Protein AF-A0A2V6LVY5-F1 (afdb_monomer_lite)

pLDDT: mean 89.91, std 8.38, range [52.62, 98.56]

Foldseek 3Di:
DADPLPDDPDDPPDDPDDDPVCCCPVVVDDDPDDPVVV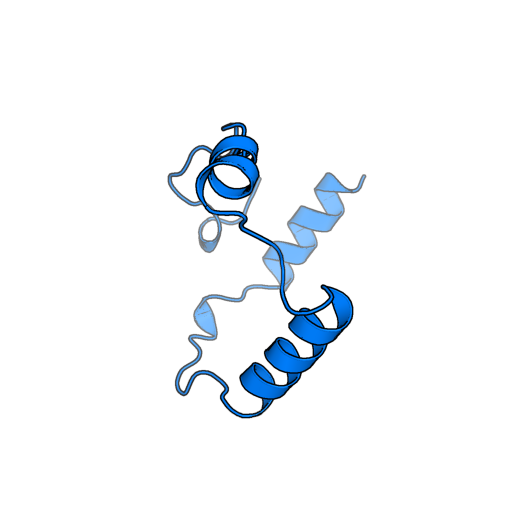VVVVVVVCVVPPDPDDDPVSDDPVRVVVVVVVVVD

Secondary structure (DSSP, 8-state):
---GGG--SS---S------HHHHHHS----SS-HHHHHHHHHHHHHHS--S---GGG--HHHHHHHHHHH--

Radius of gyration: 18.85 Å; chains: 1; bounding box: 44×32×39 Å

Structure (mmCIF, N/CA/C/O backbone):
data_AF-A0A2V6LVY5-F1
#
_entry.id   AF-A0A2V6LVY5-F1
#
loop_
_atom_site.group_PDB
_atom_site.id
_atom_site.type_symbol
_atom_site.label_atom_id
_atom_site.label_alt_id
_atom_site.label_comp_id
_atom_site.label_asym_id
_atom_site.label_entity_id
_atom_site.label_seq_id
_atom_site.pdbx_PDB_ins_code
_atom_site.Cartn_x
_atom_site.Cartn_y
_atom_site.Cartn_z
_atom_site.occupancy
_atom_site.B_iso_or_equiv
_atom_site.auth_seq_id
_atom_site.auth_comp_id
_atom_site.auth_asym_id
_atom_site.auth_atom_id
_atom_site.pdbx_PDB_model_num
ATOM 1 N N . MET A 1 1 ? 21.964 8.157 -11.537 1.00 72.25 1 MET A N 1
ATOM 2 C CA . MET A 1 1 ? 20.776 8.702 -12.234 1.00 72.25 1 MET A CA 1
ATOM 3 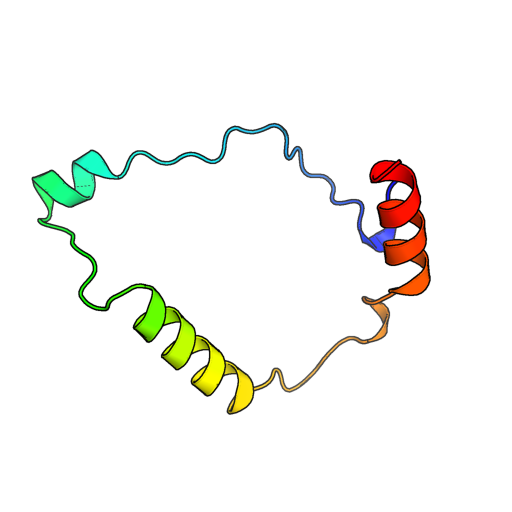C C . MET A 1 1 ? 19.813 7.550 -12.470 1.00 72.25 1 MET A C 1
ATOM 5 O O . MET A 1 1 ? 20.306 6.469 -12.770 1.00 72.25 1 MET A O 1
ATOM 9 N N . LEU A 1 2 ? 18.505 7.745 -12.261 1.00 80.19 2 LEU A N 1
ATOM 10 C CA . LEU A 1 2 ? 17.490 6.711 -12.521 1.00 80.19 2 LEU A CA 1
ATOM 11 C C . LEU A 1 2 ? 17.336 6.447 -14.036 1.00 80.19 2 LEU A C 1
ATOM 13 O O . LEU A 1 2 ? 17.557 7.378 -14.814 1.00 80.19 2 LEU A O 1
ATOM 17 N N . PRO A 1 3 ? 16.958 5.224 -14.465 1.00 84.38 3 PRO A N 1
ATOM 18 C CA . PRO A 1 3 ? 16.621 4.934 -15.860 1.00 84.38 3 PRO A CA 1
ATOM 19 C C . PRO A 1 3 ? 15.412 5.753 -16.346 1.00 84.38 3 PRO A C 1
ATOM 21 O O . PRO A 1 3 ? 14.507 6.060 -15.568 1.00 84.38 3 PRO A O 1
ATOM 24 N N . GLU A 1 4 ? 15.365 6.075 -17.643 1.00 84.06 4 GLU A N 1
ATOM 25 C CA . GLU A 1 4 ? 14.318 6.932 -18.230 1.00 84.06 4 GLU A CA 1
ATOM 26 C C . GLU A 1 4 ? 12.907 6.359 -18.023 1.00 84.06 4 GLU A C 1
ATOM 28 O O . GLU A 1 4 ? 12.012 7.077 -17.587 1.00 84.06 4 GLU A O 1
ATOM 33 N N . HIS A 1 5 ? 12.726 5.047 -18.208 1.00 83.00 5 HIS A N 1
ATOM 34 C CA . HIS A 1 5 ? 11.432 4.371 -18.037 1.00 83.00 5 HIS A CA 1
ATOM 35 C C . HIS A 1 5 ? 10.921 4.335 -16.580 1.00 83.00 5 HIS A C 1
ATOM 37 O O . HIS A 1 5 ? 9.752 4.023 -16.352 1.00 83.00 5 HIS A O 1
ATOM 43 N N . LEU A 1 6 ? 11.772 4.670 -15.602 1.00 81.00 6 LEU A N 1
ATOM 44 C CA . LEU A 1 6 ? 11.410 4.812 -14.184 1.00 81.00 6 LEU A CA 1
ATOM 45 C C . LEU A 1 6 ? 11.336 6.270 -13.730 1.00 81.00 6 LEU A C 1
ATOM 47 O O . LEU A 1 6 ? 10.968 6.551 -12.588 1.00 81.00 6 LEU A O 1
ATOM 51 N N . THR A 1 7 ? 11.683 7.209 -14.609 1.00 85.56 7 THR A N 1
ATOM 52 C CA . THR A 1 7 ? 11.583 8.633 -14.314 1.00 85.56 7 THR A CA 1
ATOM 53 C C . THR A 1 7 ? 10.130 9.050 -14.466 1.00 85.56 7 THR A 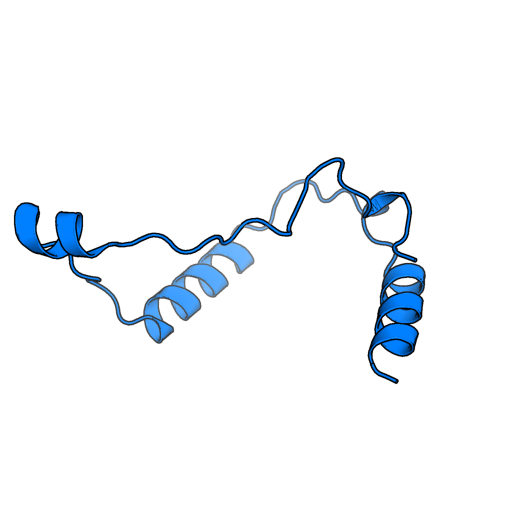C 1
ATOM 55 O O . THR A 1 7 ? 9.605 9.191 -15.567 1.00 85.56 7 THR A O 1
ATOM 58 N N . LEU A 1 8 ? 9.460 9.232 -13.334 1.00 82.50 8 LEU A N 1
ATOM 59 C CA . LEU A 1 8 ? 8.100 9.748 -13.303 1.00 82.50 8 LEU A CA 1
ATOM 60 C C . LEU A 1 8 ? 8.135 11.275 -13.156 1.00 82.50 8 LEU A C 1
ATOM 62 O O . LEU A 1 8 ? 8.978 11.786 -12.417 1.00 82.50 8 LEU A O 1
ATOM 66 N N . PRO A 1 9 ? 7.216 12.022 -13.798 1.00 86.25 9 PRO A N 1
ATOM 67 C CA . PRO A 1 9 ? 7.141 13.481 -13.701 1.00 86.25 9 PRO A CA 1
ATOM 68 C C . PRO A 1 9 ? 6.502 13.925 -12.371 1.00 86.25 9 PRO A C 1
ATOM 70 O O . PRO A 1 9 ? 5.671 14.831 -12.340 1.00 86.25 9 PRO A O 1
ATOM 73 N N . TYR A 1 10 ? 6.836 13.243 -11.276 1.00 84.44 10 TYR A N 1
ATOM 74 C CA . TYR A 1 10 ? 6.283 13.473 -9.949 1.00 84.44 10 TYR A CA 1
ATOM 75 C C . TYR A 1 10 ? 7.395 13.836 -8.976 1.00 84.44 10 TYR A C 1
ATOM 77 O O . TYR A 1 10 ? 8.487 13.268 -9.010 1.00 84.44 10 TYR A O 1
ATOM 85 N N . ASP A 1 11 ? 7.083 14.772 -8.089 1.00 81.44 11 ASP A N 1
ATOM 86 C CA . ASP A 1 11 ? 7.931 15.103 -6.957 1.00 81.44 11 ASP A CA 1
ATOM 87 C C . ASP A 1 11 ? 7.597 14.177 -5.779 1.00 81.44 11 ASP A C 1
ATOM 89 O O . ASP A 1 11 ? 6.483 14.187 -5.248 1.00 81.44 11 ASP A O 1
ATOM 93 N N . TRP A 1 12 ? 8.573 13.359 -5.388 1.00 78.50 12 TRP A N 1
ATOM 94 C CA . TRP A 1 12 ? 8.468 12.417 -4.272 1.00 78.50 12 TRP A CA 1
ATOM 95 C C . TRP A 1 12 ? 8.994 12.990 -2.950 1.00 78.50 12 TRP A C 1
ATOM 97 O O . TRP A 1 12 ? 9.005 12.284 -1.946 1.00 78.50 12 TRP A O 1
ATOM 107 N N . THR A 1 13 ? 9.424 14.257 -2.919 1.00 84.12 13 THR A N 1
ATOM 108 C CA . THR A 1 13 ? 9.888 14.926 -1.689 1.00 84.12 13 THR A CA 1
ATOM 109 C C . THR A 1 13 ? 8.747 15.277 -0.734 1.00 84.12 13 THR A C 1
ATOM 111 O O . THR A 1 13 ? 8.982 15.679 0.407 1.00 84.12 13 THR A O 1
ATOM 114 N N . HIS A 1 14 ? 7.498 15.101 -1.171 1.00 82.25 14 HIS A N 1
ATOM 115 C CA . HIS A 1 14 ? 6.328 15.315 -0.338 1.00 82.25 14 HIS A CA 1
ATOM 116 C C . HIS A 1 14 ? 6.311 14.378 0.874 1.00 82.25 14 HIS A C 1
ATOM 118 O O . HIS A 1 14 ? 6.507 13.167 0.774 1.00 82.25 14 HIS A O 1
ATOM 124 N N . HIS A 1 15 ? 5.982 14.939 2.035 1.00 81.81 15 HIS A N 1
ATOM 125 C CA . HIS A 1 15 ? 5.798 14.167 3.254 1.00 81.81 15 HIS A CA 1
ATOM 126 C C . HIS A 1 15 ? 4.446 13.434 3.220 1.00 81.81 15 HIS A C 1
ATOM 128 O O . HIS A 1 15 ? 3.416 13.981 3.615 1.00 81.81 15 HIS A O 1
ATOM 134 N N . LEU A 1 16 ? 4.440 12.185 2.745 1.00 82.44 16 LEU A N 1
ATOM 135 C CA . LEU A 1 16 ? 3.248 11.331 2.630 1.00 82.44 16 LEU A CA 1
ATOM 136 C C . LEU A 1 16 ? 2.815 10.713 3.977 1.00 82.44 16 LEU A C 1
ATOM 138 O O . LEU A 1 16 ? 2.577 9.510 4.069 1.00 82.44 16 LEU A O 1
ATOM 142 N N . ALA A 1 17 ? 2.704 11.519 5.035 1.00 86.38 17 ALA A N 1
ATOM 143 C CA . ALA A 1 17 ? 2.109 11.079 6.298 1.00 86.38 17 ALA A CA 1
ATOM 144 C C . ALA A 1 17 ? 0.689 11.628 6.438 1.00 86.38 17 ALA A C 1
ATOM 146 O O . ALA A 1 17 ? 0.475 12.838 6.394 1.00 86.38 17 ALA A O 1
ATOM 147 N N . ALA A 1 18 ? -0.270 10.729 6.643 1.00 88.25 18 ALA A N 1
ATOM 148 C CA . ALA A 1 18 ? -1.653 11.082 6.922 1.00 88.25 18 ALA A CA 1
ATOM 149 C C . ALA A 1 18 ? -1.961 10.864 8.408 1.00 88.25 18 ALA A C 1
ATOM 151 O O . ALA A 1 18 ? -1.741 9.775 8.942 1.00 88.25 18 ALA A O 1
ATOM 152 N N . ASP A 1 19 ? -2.506 11.885 9.071 1.00 93.38 19 ASP A N 1
ATOM 153 C CA . ASP A 1 19 ? -3.069 11.720 10.409 1.00 93.38 19 ASP A CA 1
ATOM 154 C C . ASP A 1 19 ? -4.415 10.981 10.317 1.00 93.38 19 ASP A C 1
ATOM 156 O O . ASP A 1 19 ? -5.353 11.432 9.657 1.00 93.38 19 ASP A O 1
ATOM 160 N N . THR A 1 20 ? -4.515 9.842 11.004 1.00 95.00 20 THR A N 1
ATOM 161 C CA . THR A 1 20 ? -5.734 9.019 11.065 1.00 95.00 20 THR A CA 1
ATOM 162 C C . THR A 1 20 ? -6.518 9.192 12.369 1.00 95.00 20 THR A C 1
ATOM 164 O O . THR A 1 20 ? -7.563 8.567 12.546 1.00 95.00 20 THR A O 1
ATOM 167 N N . ASN A 1 21 ?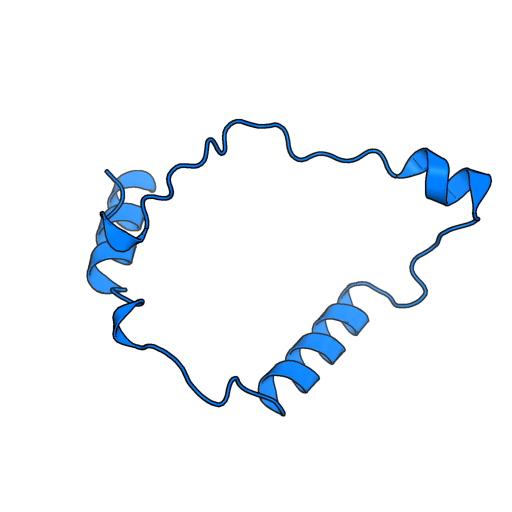 -6.081 10.066 13.283 1.00 96.56 21 ASN A N 1
ATOM 168 C CA . ASN A 1 21 ? -6.711 10.271 14.589 1.00 96.56 21 ASN A CA 1
ATOM 169 C C . ASN A 1 21 ? -8.204 10.580 14.485 1.00 96.56 21 ASN A C 1
ATOM 171 O O . ASN A 1 21 ? -8.998 10.048 15.258 1.00 96.56 21 ASN A O 1
ATOM 175 N N . ARG A 1 22 ? -8.594 11.427 13.526 1.00 97.38 22 ARG A N 1
ATOM 176 C CA . ARG A 1 22 ? -9.984 11.861 13.373 1.00 97.38 22 ARG A CA 1
ATOM 177 C C . ARG A 1 22 ? -10.918 10.701 13.031 1.00 97.38 22 ARG A C 1
ATOM 179 O O . ARG A 1 22 ? -11.939 10.549 13.682 1.00 97.38 22 ARG A O 1
ATOM 186 N N . ILE A 1 23 ? -10.557 9.836 12.079 1.00 97.06 23 ILE A N 1
ATOM 187 C CA . ILE A 1 23 ? -11.410 8.689 11.716 1.00 97.06 23 ILE A CA 1
ATOM 188 C C . ILE A 1 23 ? -11.479 7.652 12.842 1.00 97.06 23 ILE A C 1
ATOM 190 O O . ILE A 1 23 ? -12.520 7.042 13.065 1.00 97.06 23 ILE A O 1
ATOM 194 N N . ARG A 1 24 ? -10.393 7.481 13.600 1.00 97.06 24 ARG A N 1
ATOM 195 C CA . ARG A 1 24 ? -10.359 6.551 14.734 1.00 97.06 24 ARG A CA 1
ATOM 196 C C . ARG A 1 24 ? -11.222 7.037 15.892 1.00 97.06 24 ARG A C 1
ATOM 198 O O . ARG A 1 24 ? -11.879 6.228 16.531 1.00 97.06 24 ARG A O 1
ATOM 205 N N . LYS A 1 25 ? -11.246 8.348 16.144 1.00 97.56 25 LYS A N 1
ATOM 206 C CA . LYS A 1 25 ? -12.057 8.960 17.206 1.00 97.56 25 LYS A CA 1
ATOM 207 C C . LYS A 1 25 ? -13.520 9.111 16.803 1.00 97.56 25 LYS A C 1
ATOM 209 O O . LYS A 1 25 ? -14.394 8.655 17.529 1.00 97.56 25 LYS A O 1
ATOM 214 N N . ASP A 1 26 ? -13.775 9.717 15.650 1.00 98.19 26 ASP A N 1
ATOM 215 C CA . ASP A 1 26 ? -15.121 10.138 15.251 1.00 98.19 26 ASP A CA 1
ATOM 216 C C . ASP A 1 26 ? -15.938 8.969 14.687 1.00 98.19 26 ASP A C 1
ATOM 218 O O . ASP A 1 26 ? -17.158 8.942 14.829 1.00 98.19 26 ASP A O 1
ATOM 222 N N . LEU A 1 27 ? -15.272 8.002 14.045 1.00 97.62 27 LEU A N 1
ATOM 223 C CA . LEU A 1 27 ? -15.920 6.852 13.403 1.00 97.62 27 LEU A CA 1
ATOM 224 C C . LEU A 1 27 ? -15.626 5.526 14.111 1.00 97.62 27 LEU A C 1
ATOM 226 O O . LEU A 1 27 ? -16.016 4.478 13.602 1.00 97.62 27 LEU A O 1
ATOM 230 N N . ALA A 1 28 ? -14.910 5.556 15.242 1.00 96.44 28 ALA A N 1
ATOM 231 C CA . ALA A 1 28 ? -14.418 4.357 15.925 1.00 96.44 28 ALA A CA 1
ATOM 232 C C . ALA A 1 28 ? -13.662 3.397 14.980 1.00 96.44 28 ALA A C 1
ATOM 234 O O . ALA A 1 28 ? -13.718 2.176 15.140 1.00 96.44 28 ALA A O 1
ATOM 235 N N . TYR A 1 29 ? -12.981 3.942 13.961 1.00 95.88 29 TYR A N 1
ATOM 236 C CA . TYR A 1 29 ? -12.275 3.126 12.981 1.00 95.88 29 TYR A CA 1
ATOM 237 C C . TYR A 1 29 ? -11.149 2.332 13.649 1.00 95.88 29 TYR A C 1
ATOM 239 O O . TYR A 1 29 ? -10.272 2.892 14.314 1.00 95.88 29 TYR A O 1
ATOM 247 N N . GLN A 1 30 ? -11.150 1.028 13.401 1.00 95.44 30 GLN A N 1
ATOM 248 C CA . GLN A 1 30 ? -10.104 0.109 13.816 1.00 95.44 30 GLN A CA 1
ATOM 249 C C . GLN A 1 30 ? -9.924 -0.979 12.764 1.00 95.44 30 GLN A C 1
ATOM 251 O O . GLN A 1 30 ? -10.869 -1.391 12.087 1.00 95.44 30 GLN A O 1
ATOM 256 N N . GLU A 1 31 ? -8.700 -1.464 12.650 1.00 94.31 31 GLU A N 1
ATOM 257 C CA . GLU A 1 31 ? -8.360 -2.613 11.835 1.00 94.31 31 GLU A CA 1
ATOM 258 C C . GLU A 1 31 ? -9.054 -3.858 12.398 1.00 94.31 31 GLU A C 1
ATOM 260 O O . GLU A 1 31 ? -8.848 -4.242 13.547 1.00 94.31 31 GLU A O 1
ATOM 265 N N . THR A 1 32 ? -9.883 -4.508 11.583 1.00 95.50 32 THR A N 1
ATOM 266 C CA . THR A 1 32 ? -10.614 -5.723 11.983 1.00 95.50 32 THR A CA 1
ATOM 267 C C . THR A 1 32 ? -9.800 -7.001 11.790 1.00 95.50 32 THR A C 1
ATOM 269 O O . THR A 1 32 ? -10.184 -8.063 12.278 1.00 95.50 32 THR A O 1
ATOM 272 N N . VAL A 1 33 ? -8.678 -6.911 11.074 1.00 96.75 33 VAL A N 1
ATOM 273 C CA . VAL A 1 33 ? -7.785 -8.026 10.756 1.00 96.75 33 VAL A CA 1
ATOM 274 C C . VAL A 1 33 ? -6.354 -7.620 11.118 1.00 96.75 33 VAL A C 1
ATOM 276 O O . VAL A 1 33 ? -5.921 -6.542 10.704 1.00 96.75 33 VAL A O 1
ATOM 279 N N . PRO A 1 34 ? -5.598 -8.458 11.854 1.00 97.12 34 PRO A N 1
ATOM 280 C CA . PRO A 1 34 ? -4.184 -8.209 12.116 1.00 97.12 34 PRO A CA 1
ATOM 281 C C . PRO A 1 34 ? -3.387 -8.049 10.819 1.00 97.12 34 PRO A C 1
ATOM 283 O O . PRO A 1 34 ? -3.652 -8.744 9.839 1.00 97.12 34 PRO A O 1
ATOM 286 N N . VAL A 1 35 ? -2.375 -7.179 10.831 1.00 96.38 35 VAL A N 1
ATOM 287 C CA . VAL A 1 35 ? -1.569 -6.849 9.639 1.00 96.38 35 VAL A CA 1
ATOM 288 C C . VAL A 1 35 ? -0.987 -8.097 8.971 1.00 96.38 35 VAL A C 1
ATOM 290 O O . VAL A 1 35 ? -1.073 -8.234 7.754 1.00 96.38 35 VAL A O 1
ATOM 293 N N . GLU A 1 36 ? -0.450 -9.032 9.755 1.00 98.06 36 GLU A N 1
ATOM 294 C CA . GLU A 1 36 ? 0.116 -10.282 9.236 1.00 98.06 36 GLU A CA 1
ATOM 295 C C . GLU A 1 36 ? -0.922 -11.109 8.463 1.00 98.06 36 GLU A C 1
ATOM 297 O O . GLU A 1 36 ? -0.671 -11.556 7.344 1.00 98.06 36 GLU A O 1
ATOM 302 N N . GLU A 1 37 ? -2.125 -11.253 9.020 1.00 98.31 37 GLU A N 1
ATOM 303 C CA . GLU A 1 37 ? -3.202 -12.006 8.382 1.00 98.31 37 GLU A CA 1
ATOM 304 C C . GLU A 1 37 ? -3.747 -11.280 7.147 1.00 98.31 37 GLU A C 1
ATOM 306 O O . GLU A 1 37 ? -4.047 -11.923 6.138 1.00 98.31 37 GLU A O 1
ATOM 311 N N . ALA A 1 38 ? -3.842 -9.948 7.193 1.00 98.12 38 ALA A N 1
ATOM 312 C CA . ALA A 1 38 ? -4.236 -9.141 6.044 1.00 98.12 38 ALA A CA 1
ATOM 313 C C . ALA A 1 38 ? -3.256 -9.342 4.877 1.00 98.12 38 ALA A C 1
ATOM 315 O O . ALA A 1 38 ? -3.680 -9.674 3.771 1.00 98.12 38 ALA A O 1
ATOM 316 N N . LEU A 1 39 ? -1.948 -9.245 5.140 1.00 98.19 39 LEU A N 1
ATOM 317 C CA . LEU A 1 39 ? -0.904 -9.487 4.142 1.00 98.19 39 LEU A CA 1
ATOM 318 C C . LEU A 1 39 ? -0.971 -10.911 3.586 1.00 98.19 39 LEU A C 1
ATOM 320 O O . LEU A 1 39 ? -0.958 -11.099 2.368 1.00 98.19 39 LEU A O 1
ATOM 324 N N . ARG A 1 40 ? -1.101 -11.917 4.459 1.00 98.50 40 ARG A N 1
ATOM 325 C CA . ARG A 1 40 ? -1.192 -13.324 4.050 1.00 98.50 40 ARG A CA 1
ATOM 326 C C . ARG A 1 40 ? -2.376 -13.567 3.110 1.00 98.50 40 ARG A C 1
ATOM 328 O O . ARG A 1 40 ? -2.215 -14.236 2.088 1.00 98.50 40 ARG A O 1
ATOM 335 N N . ARG A 1 41 ? -3.557 -13.023 3.434 1.00 98.12 41 ARG A N 1
ATOM 336 C CA . ARG A 1 41 ? -4.766 -13.138 2.598 1.00 98.12 41 ARG A CA 1
ATOM 337 C C . ARG A 1 41 ? -4.597 -12.444 1.256 1.00 98.12 41 ARG A C 1
ATOM 339 O O . ARG A 1 41 ? -4.922 -13.047 0.236 1.00 98.12 41 ARG A O 1
ATOM 346 N N . THR A 1 42 ? -4.064 -11.224 1.253 1.00 97.75 42 THR A N 1
ATOM 347 C CA . THR A 1 42 ? -3.830 -10.463 0.022 1.00 97.75 42 THR A CA 1
ATOM 348 C C . THR A 1 42 ? -2.875 -11.210 -0.904 1.00 97.75 42 THR A C 1
ATOM 350 O O . THR A 1 42 ? -3.214 -11.443 -2.058 1.00 97.75 42 THR A O 1
ATOM 353 N N . VAL A 1 43 ? -1.736 -11.699 -0.400 1.00 98.00 43 VAL A N 1
ATOM 354 C CA . VAL A 1 43 ? -0.773 -12.465 -1.213 1.00 98.00 43 VAL A CA 1
ATOM 355 C C . VAL A 1 43 ? -1.399 -13.734 -1.794 1.00 98.00 43 VAL A C 1
ATOM 357 O O . VAL A 1 43 ? -1.171 -14.053 -2.960 1.00 98.00 43 VAL A O 1
ATOM 360 N N . ALA A 1 44 ? -2.189 -14.467 -1.003 1.00 98.56 44 ALA A N 1
ATOM 361 C CA . ALA A 1 44 ? -2.881 -15.657 -1.491 1.00 98.56 44 ALA A CA 1
ATOM 362 C C . ALA A 1 44 ? -3.873 -15.317 -2.615 1.00 98.56 44 ALA A C 1
ATOM 364 O O . ALA A 1 44 ? -3.940 -16.039 -3.611 1.00 98.56 44 ALA A O 1
ATOM 365 N N . TRP A 1 45 ? -4.607 -14.211 -2.474 1.00 98.38 45 TRP A N 1
ATOM 366 C CA . TRP A 1 45 ? -5.553 -13.751 -3.484 1.00 98.38 45 TRP A CA 1
ATOM 367 C C . TRP A 1 45 ? -4.852 -13.318 -4.776 1.00 98.38 45 TRP A C 1
ATOM 369 O O . TRP A 1 45 ? -5.223 -13.808 -5.839 1.00 98.38 45 TRP A O 1
ATOM 379 N N . GLU A 1 46 ? -3.808 -12.489 -4.689 1.00 97.62 46 GLU A N 1
ATOM 380 C CA . GLU A 1 46 ? -3.041 -11.999 -5.848 1.00 97.62 46 GLU A CA 1
ATOM 381 C C . GLU A 1 46 ? -2.421 -13.154 -6.648 1.00 97.62 46 GLU A C 1
ATOM 383 O O . GLU A 1 46 ? -2.482 -13.187 -7.875 1.00 97.62 46 GLU A O 1
ATOM 388 N N . ARG A 1 47 ? -1.889 -14.172 -5.957 1.00 96.69 47 ARG A N 1
ATOM 389 C CA . ARG A 1 47 ? -1.340 -15.376 -6.607 1.00 96.69 47 ARG A CA 1
ATOM 390 C C . ARG A 1 47 ? -2.395 -16.190 -7.350 1.00 96.69 47 ARG A C 1
ATOM 392 O O . ARG A 1 47 ? -2.080 -16.794 -8.371 1.00 96.69 47 ARG A O 1
ATOM 399 N N . ALA A 1 48 ? -3.619 -16.238 -6.829 1.00 98.19 48 ALA A N 1
ATOM 400 C CA . ALA A 1 48 ? -4.730 -16.928 -7.476 1.00 98.19 48 ALA A CA 1
ATOM 401 C C . ALA A 1 48 ? -5.340 -16.112 -8.631 1.00 98.19 48 ALA A C 1
ATOM 403 O O . ALA A 1 48 ? -5.974 -16.692 -9.512 1.00 98.19 48 ALA A O 1
ATOM 404 N N . HIS A 1 49 ? -5.133 -14.791 -8.646 1.00 97.12 49 HIS A N 1
ATOM 405 C CA . HIS A 1 49 ? -5.729 -13.865 -9.612 1.00 97.12 49 HIS A CA 1
ATOM 406 C C . HIS A 1 49 ? -4.679 -12.951 -10.259 1.00 97.12 49 HIS A C 1
ATOM 408 O O . HIS A 1 49 ? -4.810 -11.727 -10.194 1.00 97.12 49 HIS A O 1
ATOM 414 N N . PRO A 1 50 ? -3.646 -13.509 -10.914 1.00 94.19 50 PRO A N 1
ATOM 415 C CA . PRO A 1 50 ? -2.636 -12.680 -11.548 1.00 94.19 50 PRO A CA 1
ATOM 416 C C . PRO A 1 50 ? -3.256 -11.820 -12.666 1.00 94.19 50 PRO A C 1
ATOM 418 O O . PRO A 1 50 ? -4.224 -12.242 -13.317 1.00 94.19 50 PRO A O 1
ATOM 421 N N . PRO A 1 51 ? -2.688 -10.633 -12.949 1.00 92.12 51 PRO A N 1
ATOM 422 C CA . PRO A 1 51 ? -3.080 -9.836 -14.102 1.00 92.12 51 PRO A CA 1
ATOM 423 C C . PRO A 1 51 ? -3.014 -10.662 -15.390 1.00 92.12 51 PRO A C 1
ATOM 425 O O . PRO A 1 51 ? -2.028 -11.344 -15.660 1.00 92.12 51 PRO A O 1
ATOM 428 N N . LYS A 1 52 ? -4.063 -10.583 -16.217 1.00 93.44 52 LYS A N 1
ATOM 429 C CA . LYS A 1 52 ? -4.145 -11.354 -17.474 1.00 93.44 52 LYS A CA 1
ATOM 430 C C . LYS A 1 52 ? -3.101 -10.933 -18.506 1.00 93.44 52 LYS A C 1
ATOM 432 O O . LYS A 1 52 ? -2.769 -11.710 -19.395 1.00 93.44 52 LYS A O 1
ATOM 437 N N . GLN A 1 53 ? -2.654 -9.687 -18.427 1.00 92.94 53 GLN A N 1
ATOM 438 C CA . GLN A 1 53 ? -1.669 -9.107 -19.323 1.00 92.94 53 GLN A CA 1
ATOM 439 C C . GLN A 1 53 ? -0.612 -8.420 -18.475 1.00 92.94 53 GLN A C 1
ATOM 441 O O . GLN A 1 53 ? -0.927 -7.592 -17.620 1.00 92.94 53 GLN A O 1
ATOM 446 N N . ILE A 1 54 ? 0.635 -8.795 -18.722 1.00 90.06 54 ILE A N 1
ATOM 447 C CA . ILE A 1 54 ? 1.811 -8.214 -18.097 1.00 90.06 54 ILE A CA 1
ATOM 448 C C . ILE A 1 54 ? 2.648 -7.660 -19.240 1.00 90.06 54 ILE A C 1
ATOM 450 O O . ILE A 1 54 ? 3.065 -8.408 -20.122 1.00 90.06 54 ILE A O 1
ATOM 454 N N . ASP A 1 55 ? 2.866 -6.350 -19.237 1.00 89.19 55 ASP A N 1
ATOM 455 C CA . ASP A 1 55 ? 3.763 -5.715 -20.194 1.00 89.19 55 ASP A CA 1
ATOM 456 C C . ASP A 1 55 ? 5.207 -5.903 -19.728 1.00 89.19 55 ASP A C 1
ATOM 458 O O . ASP A 1 55 ? 5.713 -5.158 -18.887 1.00 89.19 55 ASP A O 1
ATOM 462 N N . SER A 1 56 ? 5.854 -6.938 -20.261 1.00 86.62 56 SER A N 1
ATOM 463 C CA . SER A 1 56 ? 7.229 -7.292 -19.913 1.00 86.62 56 SER A CA 1
ATOM 464 C C . SER A 1 56 ? 8.243 -6.21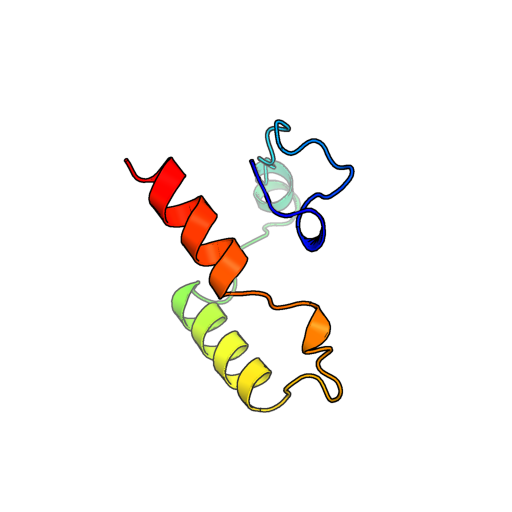7 -20.305 1.00 86.62 56 SER A C 1
ATOM 466 O O . SER A 1 56 ? 9.317 -6.171 -19.717 1.00 86.62 56 SER A O 1
ATOM 468 N N . SER A 1 57 ? 7.912 -5.343 -21.265 1.00 86.75 57 SER A N 1
ATOM 469 C CA . SER A 1 57 ? 8.820 -4.284 -21.728 1.00 86.75 57 SER A CA 1
ATOM 470 C C . SER A 1 57 ? 9.065 -3.199 -20.677 1.00 86.75 57 SER A C 1
ATOM 472 O O . SER A 1 57 ? 10.022 -2.438 -20.787 1.00 86.75 57 SER A O 1
ATOM 474 N N . ARG A 1 58 ? 8.229 -3.158 -19.631 1.00 83.69 58 ARG A N 1
ATOM 475 C CA . ARG A 1 58 ? 8.361 -2.233 -18.503 1.00 83.69 58 ARG A CA 1
ATOM 476 C C . ARG A 1 58 ? 9.423 -2.636 -17.482 1.00 83.69 58 ARG A C 1
ATOM 478 O O . ARG A 1 58 ? 9.690 -1.833 -16.596 1.00 83.69 58 ARG A O 1
ATOM 485 N N . PHE A 1 59 ? 9.966 -3.851 -17.562 1.00 87.94 59 PHE A N 1
ATOM 486 C CA . PHE A 1 59 ? 10.902 -4.378 -16.571 1.00 87.94 59 PHE A CA 1
ATOM 487 C C . PHE A 1 59 ? 12.301 -4.522 -17.181 1.00 87.94 59 PHE A C 1
ATOM 489 O O . PHE A 1 59 ? 12.575 -5.490 -17.892 1.00 87.94 59 PHE A O 1
ATOM 496 N N . ASP A 1 60 ? 13.192 -3.576 -16.878 1.00 91.56 60 ASP A N 1
ATOM 497 C CA . ASP A 1 60 ? 14.625 -3.669 -17.186 1.00 91.56 60 ASP A CA 1
ATOM 498 C C . ASP A 1 60 ? 15.421 -3.802 -15.883 1.00 91.56 60 ASP A C 1
ATOM 500 O O . ASP A 1 60 ? 16.050 -2.864 -15.385 1.00 91.56 60 ASP A O 1
ATOM 504 N N . TYR A 1 61 ? 15.382 -5.014 -15.328 1.00 90.25 61 TYR A N 1
ATOM 505 C CA . TYR A 1 61 ? 16.026 -5.324 -14.053 1.00 90.25 61 TYR A CA 1
ATOM 506 C C . TYR A 1 61 ? 17.542 -5.090 -14.074 1.00 90.25 61 TYR A C 1
ATOM 508 O O . TYR A 1 61 ? 18.114 -4.697 -13.064 1.00 90.25 61 TYR A O 1
ATOM 516 N N . ALA A 1 62 ? 18.208 -5.265 -15.221 1.00 90.69 62 ALA A N 1
ATOM 517 C CA . ALA A 1 62 ? 19.646 -5.021 -15.320 1.00 90.69 62 ALA A CA 1
ATOM 518 C C . ALA A 1 62 ? 19.974 -3.527 -15.159 1.00 90.69 62 ALA A C 1
ATOM 520 O O . ALA A 1 62 ? 20.927 -3.166 -14.458 1.00 90.69 62 ALA A O 1
ATOM 521 N N . ALA A 1 63 ? 19.180 -2.648 -15.781 1.00 88.88 63 ALA A N 1
ATOM 522 C CA . ALA A 1 63 ? 19.312 -1.210 -15.588 1.00 88.88 63 ALA A CA 1
ATOM 523 C C . ALA A 1 63 ? 18.986 -0.801 -14.142 1.00 88.88 63 ALA A C 1
ATOM 525 O O . ALA A 1 63 ? 19.746 -0.026 -13.551 1.00 88.88 63 ALA A O 1
ATOM 526 N N . GLU A 1 64 ? 17.911 -1.345 -13.563 1.00 89.69 64 GLU A N 1
ATOM 527 C CA . GLU A 1 64 ? 17.496 -1.121 -12.170 1.00 89.69 64 GLU A CA 1
ATOM 528 C C . GLU A 1 64 ? 18.593 -1.499 -11.163 1.00 89.69 64 GLU A C 1
ATOM 530 O O . GLU A 1 64 ? 19.031 -0.655 -10.370 1.00 89.69 64 GLU A O 1
ATOM 535 N N . ASP A 1 65 ? 19.111 -2.726 -11.256 1.00 91.31 65 ASP A N 1
ATOM 536 C CA . ASP A 1 65 ? 20.150 -3.263 -10.374 1.00 91.31 65 ASP A CA 1
ATOM 537 C C . ASP A 1 65 ? 21.434 -2.424 -10.439 1.00 91.31 65 ASP A C 1
ATOM 539 O O . ASP A 1 65 ? 22.073 -2.151 -9.417 1.00 91.31 65 ASP A O 1
ATOM 543 N N . SER A 1 66 ? 21.794 -1.940 -11.635 1.00 89.12 66 SER A N 1
ATOM 544 C CA . SER A 1 66 ? 22.982 -1.103 -11.829 1.00 89.12 66 SER A CA 1
ATOM 545 C C . SER A 1 66 ? 22.903 0.243 -11.099 1.00 89.12 66 SER A C 1
ATOM 547 O O . SER A 1 66 ? 23.934 0.796 -10.705 1.00 89.12 66 SER A O 1
ATOM 549 N N . VAL A 1 67 ? 21.696 0.791 -10.926 1.00 87.44 67 VAL A N 1
ATOM 550 C CA . VAL A 1 67 ? 21.464 2.045 -10.198 1.00 87.44 67 VAL A CA 1
ATOM 551 C C . VAL A 1 67 ? 21.401 1.785 -8.699 1.00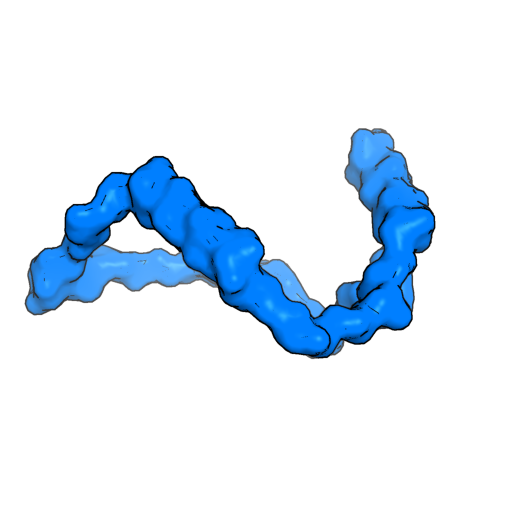 87.44 67 VAL A C 1
ATOM 553 O O . VAL A 1 67 ? 21.993 2.551 -7.938 1.00 87.44 67 VAL A O 1
ATOM 556 N N . TYR A 1 68 ? 20.761 0.692 -8.277 1.00 86.12 68 TYR A N 1
ATOM 557 C CA . TYR A 1 68 ? 20.724 0.288 -6.873 1.00 86.12 68 TYR A CA 1
ATOM 558 C C . TYR A 1 68 ? 22.136 0.092 -6.304 1.00 86.12 68 TYR A C 1
ATOM 560 O O . TYR A 1 68 ? 22.481 0.696 -5.289 1.00 86.12 68 TYR A O 1
ATOM 568 N N . ALA A 1 69 ? 22.996 -0.651 -7.009 1.00 88.31 69 ALA A N 1
ATOM 569 C CA . ALA A 1 69 ? 24.374 -0.899 -6.582 1.00 88.31 69 ALA A CA 1
ATOM 570 C C . ALA A 1 69 ? 25.212 0.386 -6.430 1.00 88.31 69 ALA A C 1
ATOM 572 O O . ALA A 1 69 ? 26.076 0.454 -5.562 1.00 88.31 69 ALA A O 1
ATOM 573 N N . LYS A 1 70 ? 24.949 1.418 -7.244 1.00 80.81 70 LYS A N 1
ATOM 574 C CA . LYS A 1 70 ? 25.648 2.715 -7.172 1.00 80.81 70 LYS A CA 1
ATOM 575 C C . LYS A 1 70 ? 25.192 3.589 -6.004 1.00 80.81 70 LYS A C 1
ATOM 577 O O . LYS A 1 70 ? 25.974 4.414 -5.556 1.00 80.81 70 LYS A O 1
ATOM 582 N N . ASN A 1 71 ? 23.945 3.442 -5.557 1.00 72.38 71 ASN A N 1
ATOM 583 C CA . ASN A 1 71 ? 23.376 4.220 -4.450 1.00 72.38 71 ASN A CA 1
ATOM 584 C C . ASN A 1 71 ? 23.547 3.531 -3.083 1.00 72.38 71 ASN A C 1
ATOM 586 O O . ASN A 1 71 ? 23.296 4.153 -2.056 1.00 72.38 71 ASN A O 1
ATOM 590 N N . ALA A 1 72 ? 23.914 2.247 -3.073 1.00 69.38 72 ALA A N 1
ATOM 591 C CA . ALA A 1 72 ? 24.182 1.469 -1.865 1.00 69.38 72 ALA A CA 1
ATOM 592 C C . ALA A 1 72 ? 25.651 1.546 -1.390 1.00 69.38 72 ALA A C 1
ATOM 594 O O . ALA A 1 72 ? 25.978 0.955 -0.360 1.00 69.38 72 ALA A O 1
ATOM 595 N N . ALA A 1 73 ? 26.518 2.235 -2.142 1.00 52.62 73 ALA A N 1
ATOM 596 C CA . ALA A 1 73 ? 27.929 2.491 -1.840 1.00 52.62 73 ALA A CA 1
ATOM 597 C C . ALA A 1 73 ? 28.129 3.931 -1.349 1.00 52.62 73 ALA A C 1
ATOM 599 O O . ALA A 1 73 ? 29.013 4.128 -0.485 1.00 52.62 73 ALA A O 1
#

Sequence (73 aa):
MLPEHLTLPYDWTHHLAADTNRIRKDLAYQETVPVEEALRRTVAWERAHPPKQIDSSRFDYAAEDSVYAKNAA